Protein AF-A0A6I7NJA3-F1 (afdb_monomer_lite)

Sec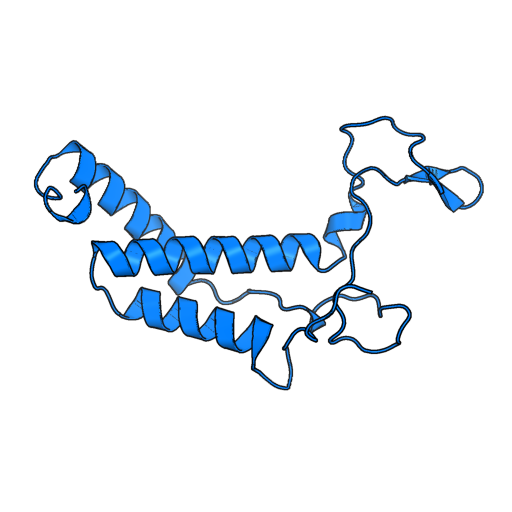ondary structure (DSSP, 8-state):
-GGGGTTSHHHHHHHHHHHHHHHHHHH------GGG-SSPPTTS-TTS-----TT-EE-TTS-EESTT-TT---GGGGGSHHHHHHHHHHHHHHHHHHHHHH--HHHHHHHHHHHHHHHT-TTTPPPS---

Sequence (131 aa):
MVKSNLDDPFYQQELNRLTEGADMLVARNDYQFVTDKTQLPPSGDNHDYMSIARYLWPDASGAYTINRGDGITNPEIYNYDRPRLADISSAIYTLSLAWYFSNNEEYARKASELIHGWFLDETTRMNPNMN

Radius of gyration: 18.86 Å; chains: 1; bounding box: 47×25×53 Å

Structure (mmCIF, N/CA/C/O backbone):
data_AF-A0A6I7NJA3-F1
#
_entry.id   AF-A0A6I7NJA3-F1
#
loop_
_atom_site.group_PDB
_atom_site.id
_atom_site.type_symbol
_atom_site.label_atom_id
_atom_site.label_alt_id
_atom_site.label_comp_id
_atom_site.label_asym_id
_atom_site.label_entity_id
_atom_site.label_seq_id
_atom_site.pdbx_PDB_ins_code
_atom_site.Cartn_x
_atom_site.Cartn_y
_atom_site.Cartn_z
_atom_site.occupancy
_atom_site.B_iso_or_equiv
_atom_site.auth_seq_id
_atom_site.auth_comp_id
_atom_site.auth_asym_id
_atom_site.auth_atom_id
_atom_site.pdbx_PDB_model_num
ATOM 1 N N . MET A 1 1 ? -5.392 -11.032 27.415 1.00 79.31 1 MET A N 1
ATOM 2 C CA . MET A 1 1 ? -5.064 -10.603 26.033 1.00 79.31 1 MET A CA 1
ATOM 3 C C . MET A 1 1 ? -5.135 -9.082 25.966 1.00 79.31 1 MET A C 1
ATOM 5 O O . MET A 1 1 ? -5.970 -8.527 26.668 1.00 79.31 1 MET A O 1
ATOM 9 N N . VAL A 1 2 ? -4.290 -8.420 25.163 1.00 90.56 2 VAL A N 1
ATOM 10 C CA . VAL A 1 2 ? -4.191 -6.939 25.104 1.00 90.56 2 VAL A CA 1
ATOM 11 C C . VAL A 1 2 ? -5.554 -6.275 24.856 1.00 90.56 2 VAL A C 1
ATOM 13 O O . VAL A 1 2 ? -5.944 -5.395 25.609 1.00 90.56 2 VAL A O 1
ATOM 16 N N . LYS A 1 3 ? -6.343 -6.780 23.894 1.00 90.25 3 LYS A N 1
ATOM 17 C CA . LYS A 1 3 ? -7.658 -6.212 23.526 1.00 90.25 3 LYS A CA 1
ATOM 18 C C . LYS A 1 3 ? -8.678 -6.183 24.675 1.00 90.25 3 LYS A C 1
ATOM 20 O O . LYS A 1 3 ? -9.567 -5.348 24.678 1.00 90.25 3 LYS A O 1
ATOM 25 N N . SER A 1 4 ? -8.558 -7.079 25.654 1.00 93.12 4 SER A N 1
ATOM 26 C CA . SER A 1 4 ? -9.469 -7.133 26.808 1.00 93.12 4 SER A CA 1
ATOM 27 C C . SER A 1 4 ? -9.064 -6.200 27.954 1.00 93.12 4 SER A C 1
ATOM 29 O O . SER A 1 4 ? -9.741 -6.200 28.972 1.00 93.12 4 SER A O 1
ATOM 31 N N . ASN A 1 5 ? -7.944 -5.479 27.833 1.00 93.56 5 ASN A N 1
ATOM 32 C CA . ASN A 1 5 ? -7.384 -4.633 28.893 1.00 93.56 5 ASN A CA 1
ATOM 33 C C . ASN A 1 5 ? -7.143 -3.197 28.404 1.00 93.56 5 ASN A C 1
ATOM 35 O O . ASN A 1 5 ? -6.218 -2.542 28.867 1.00 93.56 5 ASN A O 1
ATOM 39 N N . LEU A 1 6 ? -7.937 -2.708 27.447 1.00 92.62 6 LEU A N 1
ATOM 40 C CA . LEU A 1 6 ? -7.745 -1.366 26.881 1.00 92.62 6 LEU A CA 1
ATOM 41 C C . LEU A 1 6 ? -7.983 -0.234 27.896 1.00 92.62 6 LEU A C 1
ATOM 43 O O . LEU A 1 6 ? -7.503 0.868 27.670 1.00 92.62 6 LEU A O 1
ATOM 47 N N . ASP A 1 7 ? -8.631 -0.526 29.030 1.00 93.25 7 ASP A N 1
ATOM 48 C CA . ASP A 1 7 ? -8.807 0.415 30.145 1.00 93.25 7 ASP A CA 1
ATOM 49 C C . ASP A 1 7 ? -7.491 0.734 30.888 1.00 93.25 7 ASP A C 1
ATOM 51 O O . ASP A 1 7 ? -7.425 1.706 31.643 1.00 93.25 7 ASP A O 1
ATOM 55 N N . ASP A 1 8 ? -6.437 -0.074 30.707 1.00 96.75 8 ASP A N 1
ATOM 56 C CA . ASP A 1 8 ? -5.109 0.240 31.238 1.00 96.75 8 ASP A CA 1
ATOM 57 C C . ASP A 1 8 ? -4.560 1.504 30.542 1.00 96.75 8 ASP A C 1
ATOM 59 O O . ASP A 1 8 ? -4.506 1.541 29.306 1.00 96.75 8 ASP A O 1
ATOM 63 N N . PRO A 1 9 ? -4.095 2.524 31.291 1.00 96.75 9 PRO A N 1
ATOM 64 C CA . PRO A 1 9 ? -3.595 3.769 30.710 1.00 96.75 9 PRO A CA 1
ATOM 65 C C . PRO A 1 9 ? -2.498 3.583 29.656 1.00 96.75 9 PRO A C 1
ATOM 67 O O . PRO A 1 9 ? -2.438 4.353 28.696 1.00 96.75 9 PRO A O 1
ATOM 70 N N . PHE A 1 10 ? -1.644 2.566 29.807 1.00 96.50 10 PHE A N 1
ATOM 71 C CA . PHE A 1 10 ? -0.610 2.249 28.827 1.00 96.50 10 PHE A CA 1
ATOM 72 C C . PHE A 1 10 ? -1.227 1.784 27.503 1.00 96.50 10 PHE A C 1
ATOM 74 O O . PHE A 1 10 ? -0.886 2.307 26.443 1.00 96.50 10 PHE A O 1
ATOM 81 N N . TYR A 1 11 ? -2.172 0.840 27.545 1.00 96.12 11 TYR A N 1
ATOM 82 C CA . TYR A 1 11 ? -2.811 0.339 26.326 1.00 96.12 11 TYR A CA 1
ATOM 83 C C . TYR A 1 11 ? -3.725 1.379 25.679 1.00 96.12 11 TYR A C 1
ATOM 85 O O . TYR A 1 11 ? -3.777 1.440 24.452 1.00 96.12 11 TYR A O 1
ATOM 93 N N . GLN A 1 12 ? -4.377 2.239 26.464 1.00 95.94 12 GLN A N 1
ATOM 94 C CA . GLN A 1 12 ? -5.152 3.352 25.922 1.00 95.94 12 GLN A CA 1
ATOM 95 C C . GLN A 1 12 ? -4.259 4.355 25.178 1.00 95.94 12 GLN A C 1
ATOM 97 O O . GLN A 1 12 ? -4.629 4.834 24.106 1.00 95.94 12 GLN A O 1
ATOM 102 N N . GLN A 1 13 ? -3.070 4.656 25.710 1.00 97.12 13 GLN A N 1
ATOM 103 C CA . GLN A 1 13 ? -2.111 5.536 25.042 1.00 97.12 13 GLN A CA 1
ATOM 104 C C . GLN A 1 13 ? -1.638 4.952 23.704 1.00 97.12 13 GLN A C 1
ATOM 106 O O . GLN A 1 13 ? -1.596 5.668 22.702 1.00 97.12 13 GLN A O 1
ATOM 111 N N . GLU A 1 14 ? -1.299 3.664 23.670 1.00 97.56 14 GLU A N 1
ATOM 112 C CA . GLU A 1 14 ? -0.862 3.001 22.437 1.00 97.56 14 GLU A CA 1
ATOM 113 C C . GLU A 1 14 ? -2.004 2.837 21.426 1.00 97.56 14 GLU A C 1
ATOM 115 O O . GLU A 1 14 ? -1.781 2.989 20.225 1.00 97.56 14 GLU A O 1
ATOM 120 N N . LEU A 1 15 ? -3.239 2.611 21.889 1.00 97.31 15 LEU A N 1
ATOM 121 C CA . LEU A 1 15 ? -4.415 2.605 21.022 1.00 97.31 15 LEU A CA 1
ATOM 122 C C . LEU A 1 15 ? -4.620 3.969 20.359 1.00 97.31 15 LEU A C 1
ATOM 124 O O . LEU A 1 15 ? -4.816 4.014 19.150 1.00 97.31 15 LEU A O 1
ATOM 128 N N . ASN A 1 16 ? -4.505 5.064 21.116 1.00 97.88 16 ASN A N 1
ATOM 129 C CA . ASN A 1 16 ? -4.640 6.412 20.561 1.00 97.88 16 ASN A CA 1
ATOM 130 C C . ASN A 1 16 ? -3.583 6.682 19.475 1.00 97.88 16 ASN A C 1
ATOM 132 O O . ASN A 1 16 ? -3.915 7.185 18.405 1.00 97.88 16 ASN A O 1
ATOM 136 N N . ARG A 1 17 ? -2.322 6.282 19.703 1.00 98.31 17 ARG A N 1
ATOM 137 C CA . ARG A 1 17 ? -1.248 6.394 18.695 1.00 98.31 17 ARG A CA 1
ATOM 138 C C . ARG A 1 17 ? -1.549 5.585 17.436 1.00 98.31 17 ARG A C 1
ATOM 140 O O . ARG A 1 17 ? -1.320 6.057 16.324 1.00 98.31 17 ARG A O 1
ATOM 147 N N . LEU A 1 18 ? -2.054 4.363 17.608 1.00 98.62 18 LEU A N 1
ATOM 148 C CA . LEU A 1 18 ? -2.446 3.501 16.498 1.00 98.62 18 LEU A CA 1
ATOM 149 C C . LEU A 1 18 ? -3.588 4.125 15.684 1.00 98.62 18 LEU A C 1
ATOM 151 O O . LEU A 1 18 ? -3.514 4.128 14.456 1.00 98.62 18 LEU A O 1
ATOM 155 N N . THR A 1 19 ? -4.618 4.662 16.342 1.00 98.50 19 THR A N 1
ATOM 156 C CA . THR A 1 19 ? -5.761 5.285 15.660 1.00 98.50 19 THR A CA 1
ATOM 157 C C . THR A 1 19 ? -5.380 6.591 14.975 1.00 98.50 19 THR A C 1
ATOM 159 O O . THR A 1 19 ? -5.766 6.774 13.831 1.00 98.50 19 THR A O 1
ATOM 162 N N . GLU A 1 20 ? -4.530 7.433 15.574 1.00 98.62 20 GLU A N 1
ATOM 163 C CA . GLU A 1 20 ? -3.991 8.632 14.904 1.00 98.62 20 GLU A CA 1
ATOM 164 C C . GLU A 1 20 ? -3.230 8.263 13.617 1.00 98.62 20 GLU A C 1
ATOM 166 O O . GLU A 1 20 ? -3.413 8.883 12.567 1.00 98.62 20 GLU A O 1
ATOM 171 N N . GLY A 1 21 ? -2.406 7.210 13.676 1.00 98.69 21 GLY A N 1
ATOM 172 C CA . GLY A 1 21 ? -1.744 6.621 12.510 1.00 98.69 21 GLY A CA 1
ATOM 173 C C . GLY A 1 21 ? -2.730 6.156 11.438 1.00 98.69 21 GLY A C 1
ATOM 174 O O . GLY A 1 21 ? -2.557 6.442 10.253 1.00 98.69 21 GLY A O 1
ATOM 175 N N . ALA A 1 22 ? -3.777 5.447 11.853 1.00 98.81 22 ALA A N 1
ATOM 176 C CA . ALA A 1 22 ? -4.799 4.925 10.959 1.00 98.81 22 ALA A CA 1
ATOM 177 C C . ALA A 1 22 ? -5.650 6.036 10.322 1.00 98.81 22 ALA A C 1
ATOM 179 O O . ALA A 1 22 ? -5.931 5.959 9.129 1.00 98.81 22 ALA A O 1
ATOM 180 N N . ASP A 1 23 ? -5.986 7.093 11.061 1.00 98.88 23 ASP A N 1
ATOM 181 C CA . ASP A 1 23 ? -6.737 8.249 10.559 1.00 98.88 23 ASP A CA 1
ATOM 182 C C . ASP A 1 23 ? -5.975 8.953 9.428 1.00 98.88 23 ASP A C 1
ATOM 184 O O . ASP A 1 23 ? -6.547 9.274 8.382 1.00 98.88 23 ASP A O 1
ATOM 188 N N . MET A 1 24 ? -4.655 9.113 9.584 1.00 98.75 24 MET A N 1
ATOM 189 C CA . MET A 1 24 ? -3.790 9.645 8.525 1.00 98.75 24 MET A CA 1
ATOM 190 C C . MET A 1 24 ? -3.804 8.761 7.268 1.00 98.75 24 MET A C 1
ATOM 192 O O . MET A 1 24 ? -3.840 9.276 6.150 1.00 98.75 24 MET A O 1
ATOM 196 N N . LEU A 1 25 ? -3.818 7.435 7.429 1.00 98.81 25 LEU A N 1
ATOM 197 C CA . LEU A 1 25 ? -3.886 6.485 6.312 1.00 98.81 25 LEU A CA 1
ATOM 198 C C . LEU A 1 25 ? -5.269 6.464 5.638 1.00 98.81 25 LEU A C 1
ATOM 200 O O . LEU A 1 25 ? -5.351 6.323 4.419 1.00 98.81 25 LEU A O 1
ATOM 204 N N . VAL A 1 26 ? -6.357 6.644 6.393 1.00 98.81 26 VAL A N 1
ATOM 205 C CA . VAL A 1 26 ? -7.715 6.787 5.837 1.00 98.81 26 VAL A CA 1
ATOM 206 C C . VAL A 1 26 ? -7.811 8.027 4.953 1.00 98.81 26 VAL A C 1
ATOM 208 O O . VAL A 1 26 ? -8.325 7.936 3.835 1.00 98.81 26 VAL A O 1
ATOM 211 N N . ALA A 1 27 ? -7.277 9.159 5.418 1.00 98.50 27 ALA A N 1
ATOM 212 C CA . ALA A 1 27 ? -7.286 10.422 4.682 1.00 98.50 27 ALA A CA 1
ATOM 213 C C . ALA A 1 27 ? -6.388 10.413 3.428 1.00 98.50 27 ALA A C 1
ATOM 215 O O . ALA A 1 27 ? -6.576 11.229 2.524 1.00 98.50 27 ALA A O 1
ATOM 216 N N . ARG A 1 28 ? -5.420 9.495 3.356 1.00 98.38 28 ARG A N 1
ATOM 217 C CA . ARG A 1 28 ? -4.462 9.390 2.254 1.00 98.38 28 ARG A CA 1
ATOM 218 C C . ARG A 1 28 ? -5.110 8.865 0.965 1.00 98.38 28 ARG A C 1
ATOM 220 O O . ARG A 1 28 ? -5.825 7.859 0.970 1.00 98.38 28 ARG A O 1
ATOM 227 N N . ASN A 1 29 ? -4.820 9.511 -0.164 1.00 95.81 29 ASN A N 1
ATOM 228 C CA . ASN A 1 29 ? -5.406 9.206 -1.477 1.00 95.81 29 ASN A CA 1
ATOM 229 C C . ASN A 1 29 ? -4.380 9.036 -2.616 1.00 95.81 29 ASN A C 1
ATOM 231 O O . ASN A 1 29 ? -4.780 8.846 -3.759 1.00 95.81 29 ASN A O 1
ATOM 235 N N . ASP A 1 30 ? -3.085 9.061 -2.314 1.00 97.00 30 ASP A N 1
ATOM 236 C CA . ASP A 1 30 ? -1.967 8.969 -3.263 1.00 97.00 30 ASP A CA 1
ATOM 237 C C . ASP A 1 30 ? -1.236 7.611 -3.185 1.00 97.00 30 ASP A C 1
ATOM 239 O O . ASP A 1 30 ? -0.020 7.521 -3.366 1.00 97.00 30 ASP A O 1
ATOM 243 N N . TYR A 1 31 ? -1.967 6.537 -2.874 1.00 97.88 31 TYR A N 1
ATOM 244 C CA . TYR A 1 31 ? -1.414 5.183 -2.923 1.00 97.88 31 TYR A CA 1
ATOM 245 C C . TYR A 1 31 ? -1.072 4.795 -4.360 1.00 97.88 31 TYR A C 1
ATOM 247 O O . TYR A 1 31 ? -1.851 5.054 -5.274 1.00 97.88 31 TYR A O 1
ATOM 255 N N . GLN A 1 32 ? 0.080 4.149 -4.531 1.00 97.50 32 GLN A N 1
ATOM 256 C CA . GLN A 1 32 ? 0.537 3.648 -5.822 1.00 97.50 32 GLN A CA 1
ATOM 257 C C . GLN A 1 32 ? 0.447 2.125 -5.880 1.00 97.50 32 GLN A C 1
ATOM 259 O O . GLN A 1 32 ? 0.853 1.440 -4.940 1.00 97.50 32 GLN A O 1
ATOM 264 N N . PHE A 1 33 ? -0.014 1.601 -7.007 1.00 97.94 33 PHE A N 1
ATOM 265 C CA . PHE A 1 33 ? -0.154 0.179 -7.294 1.00 97.94 33 PHE A CA 1
ATOM 266 C C . PHE A 1 33 ? 0.951 -0.317 -8.233 1.00 97.94 33 PHE A C 1
ATOM 268 O O . PHE A 1 33 ? 1.819 0.441 -8.672 1.00 97.94 33 PHE A O 1
ATOM 275 N N . VAL A 1 34 ? 0.940 -1.618 -8.533 1.00 97.56 34 VAL A N 1
ATOM 276 C CA . VAL A 1 34 ? 1.957 -2.261 -9.382 1.00 97.56 34 VAL A CA 1
ATOM 277 C C . VAL A 1 34 ? 2.048 -1.602 -10.764 1.00 97.56 34 VAL A C 1
ATOM 279 O O . VAL A 1 34 ? 3.119 -1.548 -11.353 1.00 97.56 34 VAL A O 1
ATOM 282 N N . THR A 1 35 ? 0.947 -1.059 -11.280 1.00 97.38 35 THR A N 1
ATOM 283 C CA . THR A 1 35 ? 0.869 -0.450 -12.611 1.00 97.38 35 THR A CA 1
ATOM 284 C C . THR A 1 35 ? 1.410 0.983 -12.665 1.00 97.38 35 THR A C 1
ATOM 286 O O . THR A 1 35 ? 1.561 1.527 -13.756 1.00 97.38 35 THR A O 1
ATOM 289 N N . ASP A 1 36 ? 1.744 1.599 -11.527 1.00 96.06 36 ASP A N 1
ATOM 290 C CA . ASP A 1 36 ? 2.222 2.992 -11.467 1.00 96.06 36 ASP A CA 1
ATOM 291 C C . ASP A 1 36 ? 3.739 3.131 -11.670 1.00 96.06 36 ASP A C 1
ATOM 293 O O . ASP A 1 36 ? 4.296 4.234 -11.630 1.00 96.06 36 ASP A O 1
ATOM 297 N N . LYS A 1 37 ? 4.447 2.017 -11.881 1.00 93.94 37 LYS A N 1
ATOM 298 C CA . LYS A 1 37 ? 5.848 2.053 -12.303 1.00 93.94 37 LYS A CA 1
ATOM 299 C C . LYS A 1 37 ? 5.982 2.637 -13.708 1.00 93.94 37 LYS A C 1
ATOM 301 O O . LYS A 1 37 ? 5.152 2.432 -14.585 1.00 93.94 37 LYS A O 1
ATOM 306 N N . THR A 1 38 ? 7.085 3.343 -13.937 1.00 90.56 38 THR A N 1
ATOM 307 C CA . THR A 1 38 ? 7.387 3.950 -15.243 1.00 90.56 38 THR A CA 1
ATOM 308 C C . THR A 1 38 ? 8.113 3.001 -16.193 1.00 90.56 38 THR A C 1
ATOM 310 O O . THR A 1 38 ? 8.142 3.244 -17.397 1.00 90.56 38 THR A O 1
ATOM 313 N N . GLN A 1 39 ? 8.717 1.935 -15.666 1.00 90.50 39 GLN A N 1
ATOM 314 C CA . GLN A 1 39 ? 9.441 0.940 -16.448 1.00 90.50 39 GLN A CA 1
ATOM 315 C C . GLN A 1 39 ? 8.598 -0.321 -16.609 1.00 90.50 39 GLN A C 1
ATOM 317 O O . GLN A 1 39 ? 8.065 -0.834 -15.628 1.00 90.50 39 GLN A O 1
ATOM 322 N N . LEU A 1 40 ? 8.527 -0.845 -17.832 1.00 92.81 40 LEU A N 1
ATOM 323 C CA . LEU A 1 40 ? 7.863 -2.118 -18.089 1.00 92.81 40 LEU A CA 1
ATOM 324 C C . LEU A 1 40 ? 8.758 -3.296 -17.674 1.00 92.81 40 LEU A C 1
ATOM 326 O O . LEU A 1 40 ? 9.964 -3.260 -17.942 1.00 92.81 40 LEU A O 1
ATOM 330 N N . PRO A 1 41 ? 8.186 -4.349 -17.065 1.00 94.12 41 PRO A N 1
ATOM 331 C CA . PRO A 1 41 ? 8.886 -5.609 -16.847 1.00 94.12 41 PRO A CA 1
ATOM 332 C C . PRO A 1 41 ? 9.343 -6.253 -18.164 1.00 94.12 41 PRO A C 1
ATOM 334 O O . PRO A 1 41 ? 8.768 -5.969 -19.218 1.00 94.12 41 PRO A O 1
ATOM 337 N N . PRO A 1 42 ? 10.314 -7.187 -18.128 1.00 93.44 42 PRO A N 1
ATOM 338 C CA . PRO A 1 42 ? 10.755 -7.923 -19.317 1.00 93.44 42 PRO A CA 1
ATOM 339 C C . PRO A 1 42 ? 9.639 -8.676 -20.059 1.00 93.44 42 PRO A C 1
ATOM 341 O O . PRO A 1 42 ? 9.769 -8.920 -21.256 1.00 93.44 42 PRO A O 1
ATOM 344 N N . SER A 1 43 ? 8.548 -9.034 -19.374 1.00 95.62 43 SER A N 1
ATOM 345 C CA . SER A 1 43 ? 7.361 -9.649 -19.982 1.00 95.62 43 SER A CA 1
ATOM 346 C C . SER A 1 43 ? 6.565 -8.692 -20.876 1.00 95.62 43 SER A C 1
ATOM 348 O O . SER A 1 43 ? 5.787 -9.144 -21.713 1.00 95.62 43 SER A O 1
ATOM 350 N N . GLY A 1 44 ? 6.746 -7.378 -20.708 1.00 95.81 44 GLY A N 1
ATOM 351 C CA . GLY A 1 44 ? 5.934 -6.339 -21.338 1.00 95.81 44 GLY A CA 1
ATOM 352 C C . GLY A 1 44 ? 4.575 -6.101 -20.667 1.00 95.81 44 GLY A C 1
ATOM 353 O O . GLY A 1 44 ? 3.869 -5.185 -21.083 1.00 95.81 44 GLY A O 1
ATOM 354 N N . ASP A 1 45 ? 4.211 -6.873 -19.637 1.00 96.75 45 ASP A N 1
ATOM 355 C CA . ASP A 1 45 ? 2.968 -6.703 -18.876 1.00 96.75 45 ASP A CA 1
ATOM 356 C C . ASP A 1 45 ? 3.209 -5.821 -17.643 1.00 96.75 45 ASP A C 1
ATOM 358 O O . ASP A 1 45 ? 4.005 -6.149 -16.766 1.00 96.75 45 ASP A O 1
ATOM 362 N N . ASN A 1 46 ? 2.505 -4.693 -17.547 1.00 96.25 46 ASN A N 1
ATOM 363 C CA . ASN A 1 46 ? 2.649 -3.768 -16.424 1.00 96.25 46 ASN A CA 1
ATOM 364 C C . ASN A 1 46 ? 2.031 -4.299 -15.111 1.00 96.25 46 ASN A C 1
ATOM 366 O O . ASN A 1 46 ? 2.333 -3.779 -14.036 1.00 96.25 46 ASN A O 1
ATOM 370 N N . HIS A 1 47 ? 1.199 -5.342 -15.175 1.00 98.06 47 HIS A N 1
ATOM 371 C CA . HIS A 1 47 ? 0.661 -6.031 -13.999 1.00 98.06 47 HIS A CA 1
ATOM 372 C C . HIS A 1 47 ? 1.678 -6.976 -13.342 1.00 98.06 47 HIS A C 1
ATOM 374 O O . HIS A 1 47 ? 1.487 -7.380 -12.191 1.00 98.06 47 HIS A O 1
ATOM 380 N N . ASP A 1 48 ? 2.766 -7.326 -14.034 1.00 98.06 48 ASP A N 1
ATOM 381 C CA . ASP A 1 48 ? 3.840 -8.111 -13.435 1.00 98.06 48 ASP A CA 1
ATOM 382 C C . ASP A 1 48 ? 4.660 -7.242 -12.476 1.00 98.06 48 ASP A C 1
ATOM 384 O O . ASP A 1 48 ? 5.038 -6.104 -12.777 1.00 98.06 48 ASP A O 1
ATOM 388 N N . TYR A 1 49 ? 4.933 -7.786 -11.292 1.00 97.75 49 TYR A N 1
ATOM 389 C CA . TYR A 1 49 ? 5.769 -7.128 -10.299 1.00 97.75 49 TYR A CA 1
ATOM 390 C C . TYR A 1 49 ? 7.215 -7.067 -10.783 1.00 97.75 49 TYR A C 1
ATOM 392 O O . TYR A 1 49 ? 7.787 -8.078 -11.187 1.00 97.75 49 TYR A O 1
ATOM 400 N N . MET A 1 50 ? 7.836 -5.896 -10.670 1.00 96.00 50 MET A N 1
ATOM 401 C CA . MET A 1 50 ? 9.256 -5.725 -10.957 1.00 96.00 50 MET A CA 1
ATOM 402 C C . MET A 1 50 ? 9.964 -5.056 -9.787 1.00 96.00 50 MET A C 1
ATOM 404 O O . MET A 1 50 ? 9.463 -4.117 -9.171 1.00 96.00 50 MET A O 1
ATOM 408 N N . SER A 1 51 ? 11.174 -5.526 -9.488 1.00 94.38 51 SER A N 1
ATOM 409 C CA . SER A 1 51 ? 12.090 -4.869 -8.561 1.00 94.38 51 SER A CA 1
ATOM 410 C C . SER A 1 51 ? 13.535 -5.182 -8.920 1.00 94.38 51 SER A C 1
ATOM 412 O O . SER A 1 51 ? 13.804 -6.128 -9.655 1.00 94.38 51 SER A O 1
ATOM 414 N N . ILE A 1 52 ? 14.466 -4.412 -8.362 1.00 92.19 52 ILE A N 1
ATOM 415 C CA . ILE A 1 52 ? 15.891 -4.736 -8.411 1.00 92.19 52 ILE A CA 1
ATOM 416 C C . ILE A 1 52 ? 16.364 -5.243 -7.052 1.00 92.19 52 ILE A C 1
ATOM 418 O O . ILE A 1 52 ? 15.849 -4.848 -5.998 1.00 92.19 52 ILE A O 1
ATOM 422 N N . ALA A 1 53 ? 17.385 -6.095 -7.064 1.00 91.56 53 ALA A N 1
ATOM 423 C CA . ALA A 1 53 ? 18.052 -6.498 -5.839 1.00 91.56 53 ALA A CA 1
ATOM 424 C C . ALA A 1 53 ? 18.704 -5.279 -5.166 1.00 91.56 53 ALA A C 1
ATOM 426 O O . ALA A 1 53 ? 19.451 -4.523 -5.784 1.00 91.56 53 ALA A O 1
ATOM 427 N N . ARG A 1 54 ? 18.435 -5.121 -3.865 1.00 92.75 54 ARG A N 1
ATOM 428 C CA . ARG A 1 54 ? 18.775 -3.932 -3.063 1.00 92.75 54 ARG A CA 1
ATOM 429 C C . ARG A 1 54 ? 20.238 -3.492 -3.159 1.00 92.75 54 ARG A C 1
ATOM 431 O O . ARG A 1 54 ? 20.498 -2.295 -3.089 1.00 92.75 54 ARG A O 1
ATOM 438 N N . TYR A 1 55 ? 21.164 -4.439 -3.281 1.00 93.69 55 TYR A N 1
ATOM 439 C CA . TYR A 1 55 ? 22.610 -4.185 -3.257 1.00 93.69 55 TYR A CA 1
ATOM 440 C C . TYR A 1 55 ? 23.284 -4.357 -4.619 1.00 93.69 55 TYR A C 1
ATOM 442 O O . TYR A 1 55 ? 24.511 -4.359 -4.689 1.00 93.69 55 TYR A O 1
ATOM 450 N N . LEU A 1 56 ? 22.512 -4.522 -5.697 1.00 92.38 56 LEU A N 1
ATOM 451 C CA . LEU A 1 56 ? 23.073 -4.509 -7.041 1.00 92.38 56 LEU A CA 1
ATOM 452 C C . LEU A 1 56 ? 23.198 -3.075 -7.544 1.00 92.38 56 LEU A C 1
ATOM 454 O O . LEU A 1 56 ? 22.234 -2.313 -7.517 1.00 92.38 56 LEU A O 1
ATOM 458 N N . TRP A 1 57 ? 24.383 -2.743 -8.038 1.00 93.50 57 TRP A N 1
ATOM 459 C CA . TRP A 1 57 ? 24.746 -1.440 -8.577 1.00 93.50 57 TRP A CA 1
ATOM 460 C C . TRP A 1 57 ? 25.401 -1.601 -9.948 1.00 93.50 57 TRP A C 1
ATOM 462 O O . TRP A 1 57 ? 26.148 -2.564 -10.148 1.00 93.50 57 TRP A O 1
ATOM 472 N N . PRO A 1 58 ? 25.180 -0.667 -10.885 1.00 92.06 58 PRO A N 1
ATOM 473 C CA . PRO A 1 58 ? 25.874 -0.696 -12.162 1.00 92.06 58 PRO A CA 1
ATOM 474 C C . PRO A 1 58 ? 27.386 -0.514 -11.956 1.00 92.06 58 PRO A C 1
ATOM 476 O O . PRO A 1 58 ? 27.842 0.336 -11.184 1.00 92.06 58 PRO A O 1
ATOM 479 N N . ASP A 1 59 ? 28.179 -1.334 -12.635 1.00 90.94 59 ASP A N 1
ATOM 480 C CA . ASP A 1 59 ? 29.617 -1.142 -12.785 1.00 90.94 59 ASP A CA 1
ATOM 481 C C . ASP A 1 59 ? 29.946 -0.228 -13.980 1.00 90.94 59 ASP A C 1
ATOM 483 O O . ASP A 1 59 ? 29.060 0.317 -14.638 1.00 90.94 59 ASP A O 1
ATOM 487 N N . ALA A 1 60 ? 31.238 -0.036 -14.268 1.00 91.44 60 ALA A N 1
ATOM 488 C CA . ALA A 1 60 ? 31.685 0.828 -15.364 1.00 91.44 60 ALA A CA 1
ATOM 489 C C . ALA A 1 60 ? 31.255 0.340 -16.764 1.00 91.44 60 ALA A C 1
ATOM 491 O O . ALA A 1 60 ? 31.271 1.130 -17.706 1.00 91.44 60 ALA A O 1
ATOM 492 N N . SER A 1 61 ? 30.882 -0.936 -16.909 1.00 93.44 61 SER A N 1
ATOM 493 C CA . SER A 1 61 ? 30.331 -1.501 -18.146 1.00 93.44 61 SER A CA 1
ATOM 494 C C . SER A 1 61 ? 28.806 -1.374 -18.236 1.00 93.44 61 SER A C 1
ATOM 496 O O . SER A 1 61 ? 28.233 -1.637 -19.291 1.00 93.44 61 SER A O 1
ATOM 498 N N . GLY A 1 62 ? 28.149 -0.960 -17.147 1.00 88.12 62 GLY A N 1
ATOM 499 C CA . GLY A 1 62 ? 26.693 -0.906 -17.016 1.00 88.12 62 GLY A CA 1
ATOM 500 C C . GLY A 1 62 ? 26.064 -2.208 -16.509 1.00 88.12 62 GLY A C 1
ATOM 501 O O . GLY A 1 62 ? 24.846 -2.267 -16.347 1.00 88.12 62 GLY A O 1
ATOM 502 N N . ALA A 1 63 ? 26.859 -3.245 -16.228 1.00 90.38 63 ALA A N 1
ATOM 503 C CA . ALA A 1 63 ? 26.363 -4.486 -15.646 1.00 90.38 63 ALA A CA 1
ATOM 504 C C . ALA A 1 63 ? 26.093 -4.312 -14.144 1.00 90.38 63 ALA A C 1
ATOM 506 O O . ALA A 1 63 ? 26.875 -3.694 -13.422 1.00 90.38 63 ALA A O 1
ATOM 507 N N . TYR A 1 64 ? 24.992 -4.880 -13.651 1.00 91.31 64 TYR A N 1
ATOM 508 C CA . TYR A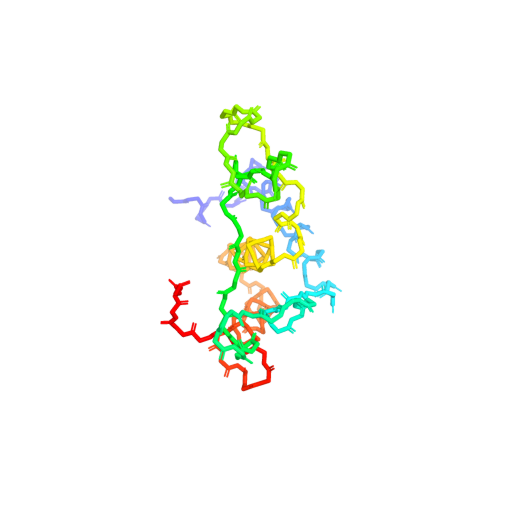 1 64 ? 24.636 -4.811 -12.235 1.00 91.31 64 TYR A CA 1
ATOM 509 C C . TYR A 1 64 ? 25.421 -5.846 -11.420 1.00 91.31 64 TYR A C 1
ATOM 511 O O . TYR A 1 64 ? 25.340 -7.047 -11.671 1.00 91.31 64 TYR A O 1
ATOM 519 N N . THR A 1 65 ? 26.170 -5.381 -10.420 1.00 89.31 65 THR A N 1
ATOM 520 C CA . THR A 1 65 ? 27.065 -6.190 -9.574 1.00 89.31 65 THR A CA 1
ATOM 521 C C . THR A 1 65 ? 26.994 -5.746 -8.104 1.00 89.31 65 THR A C 1
ATOM 523 O O . THR A 1 65 ? 26.425 -4.705 -7.793 1.00 89.31 65 THR A O 1
ATOM 526 N N . ILE A 1 66 ? 27.589 -6.501 -7.172 1.00 84.31 66 ILE A N 1
ATOM 527 C CA . ILE A 1 66 ? 27.633 -6.165 -5.724 1.00 84.31 66 ILE A CA 1
ATOM 528 C C . ILE A 1 66 ? 28.826 -5.222 -5.399 1.00 84.31 66 ILE A C 1
ATOM 530 O O . ILE A 1 66 ? 29.332 -5.151 -4.283 1.00 84.31 66 ILE A O 1
ATOM 534 N N . ASN A 1 67 ? 29.334 -4.480 -6.385 1.00 81.81 67 ASN A N 1
ATOM 535 C CA . ASN A 1 67 ? 30.603 -3.740 -6.304 1.00 81.81 67 ASN A CA 1
ATOM 536 C C . ASN A 1 67 ? 30.658 -2.607 -5.254 1.00 81.81 67 ASN A C 1
ATOM 538 O O . ASN A 1 67 ? 31.749 -2.177 -4.884 1.00 81.81 67 ASN A O 1
ATOM 542 N N . ARG A 1 68 ? 29.513 -2.116 -4.767 1.00 81.25 68 ARG A N 1
ATOM 543 C CA . ARG A 1 68 ? 29.425 -1.055 -3.746 1.00 81.25 68 ARG A CA 1
ATOM 544 C C . ARG A 1 68 ? 29.430 -1.590 -2.308 1.00 81.25 68 ARG A C 1
ATOM 546 O O . ARG A 1 68 ? 29.497 -0.784 -1.388 1.00 81.25 68 ARG A O 1
ATOM 553 N N . GLY A 1 69 ? 29.436 -2.913 -2.121 1.00 74.44 69 GLY A N 1
ATOM 554 C CA . GLY A 1 69 ? 29.444 -3.569 -0.811 1.00 74.44 69 GLY A CA 1
ATOM 555 C C . GLY A 1 69 ? 28.045 -3.840 -0.248 1.00 74.44 69 GLY A C 1
ATOM 556 O O . GLY A 1 69 ? 27.070 -3.170 -0.588 1.00 74.44 69 GLY A O 1
ATOM 557 N N . ASP A 1 70 ? 27.959 -4.853 0.615 1.00 84.06 70 ASP A N 1
ATOM 558 C CA . ASP A 1 70 ? 26.729 -5.231 1.320 1.00 84.06 70 ASP A CA 1
ATOM 559 C C . ASP A 1 70 ? 26.234 -4.091 2.234 1.00 84.06 70 ASP A C 1
ATOM 561 O O . ASP A 1 70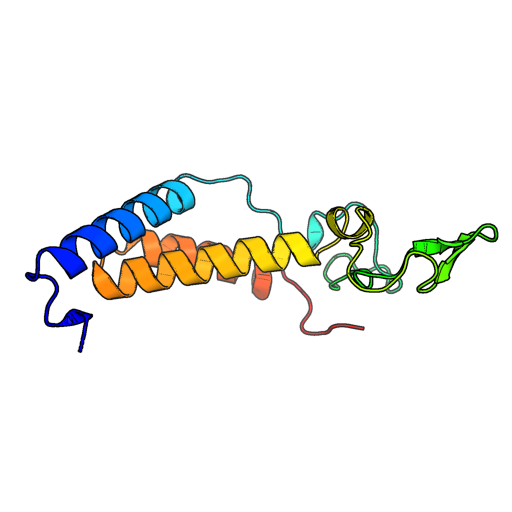 ? 27.022 -3.321 2.786 1.00 84.06 70 ASP A O 1
ATOM 565 N N . GLY A 1 71 ? 24.916 -3.958 2.376 1.00 87.94 71 GLY A N 1
ATOM 566 C CA . GLY A 1 71 ? 24.269 -2.938 3.205 1.00 87.94 71 GLY A CA 1
ATOM 567 C C . GLY A 1 71 ? 24.022 -1.583 2.529 1.00 87.94 71 GLY A C 1
ATOM 568 O O . GLY A 1 71 ? 23.203 -0.807 3.028 1.00 87.94 71 GLY A O 1
ATOM 569 N N . ILE A 1 72 ? 24.635 -1.288 1.374 1.00 91.81 72 ILE A N 1
ATOM 570 C CA . ILE A 1 72 ? 24.416 -0.016 0.663 1.00 91.81 72 ILE A CA 1
ATOM 571 C C . ILE A 1 72 ? 23.292 -0.163 -0.370 1.00 91.81 72 ILE A C 1
ATOM 573 O O . ILE A 1 72 ? 23.460 -0.779 -1.423 1.00 91.81 72 ILE A O 1
ATOM 577 N N . THR A 1 73 ? 22.128 0.423 -0.073 1.00 92.88 73 THR A N 1
ATOM 578 C CA . THR A 1 73 ? 20.935 0.346 -0.939 1.00 92.88 73 THR A CA 1
ATOM 579 C C . THR A 1 73 ? 21.108 1.170 -2.217 1.00 92.88 73 THR A C 1
ATOM 581 O O . THR A 1 73 ? 21.324 2.378 -2.131 1.00 92.88 73 THR A O 1
ATOM 584 N N . ASN A 1 74 ? 20.938 0.539 -3.383 1.00 93.69 74 ASN A N 1
ATOM 585 C CA . ASN A 1 74 ? 20.820 1.233 -4.665 1.00 93.69 74 ASN A CA 1
ATOM 586 C C . ASN A 1 74 ? 19.504 2.040 -4.704 1.00 93.69 74 ASN A C 1
ATOM 588 O O . ASN A 1 74 ? 18.430 1.438 -4.594 1.00 93.69 74 ASN A O 1
ATOM 592 N N . PRO A 1 75 ? 19.547 3.381 -4.859 1.00 93.62 75 PRO A N 1
ATOM 593 C CA . PRO A 1 75 ? 18.350 4.219 -4.888 1.00 93.62 75 PRO A CA 1
ATOM 594 C C . PRO A 1 75 ? 17.426 3.931 -6.077 1.00 93.62 75 PRO A C 1
ATOM 596 O O . PRO A 1 75 ? 16.245 4.258 -6.010 1.00 93.62 75 PRO A O 1
ATOM 599 N N . GLU A 1 76 ? 17.895 3.272 -7.137 1.00 92.56 76 GLU A N 1
ATOM 600 C CA . GLU A 1 76 ? 17.033 2.866 -8.253 1.00 92.56 76 GLU A CA 1
ATOM 601 C C . GLU A 1 76 ? 15.891 1.949 -7.809 1.00 92.56 76 GLU A C 1
ATOM 603 O O . GLU A 1 76 ? 14.853 1.926 -8.463 1.00 92.56 76 GLU A O 1
ATOM 608 N N . ILE A 1 77 ? 16.021 1.260 -6.666 1.00 92.69 77 ILE A N 1
ATOM 609 C CA . ILE A 1 77 ? 14.954 0.432 -6.090 1.00 92.69 77 ILE A CA 1
ATOM 610 C C . ILE A 1 77 ? 13.647 1.210 -5.887 1.00 92.69 77 ILE A C 1
ATOM 612 O O . ILE A 1 77 ? 12.576 0.606 -5.895 1.00 92.69 77 ILE A O 1
ATOM 616 N N . TYR A 1 78 ? 13.730 2.537 -5.729 1.00 92.25 78 TYR A N 1
ATOM 617 C CA . TYR A 1 78 ? 12.577 3.410 -5.530 1.00 92.25 78 TYR A CA 1
ATOM 618 C C . TYR A 1 78 ? 11.757 3.661 -6.802 1.00 92.25 78 TYR A C 1
ATOM 620 O O . TYR A 1 78 ? 10.625 4.126 -6.710 1.00 92.25 78 TYR A O 1
ATOM 628 N N . ASN A 1 79 ? 12.283 3.305 -7.976 1.00 92.44 79 ASN A N 1
ATOM 629 C CA . ASN A 1 79 ? 11.564 3.427 -9.246 1.00 92.44 79 ASN A CA 1
ATOM 630 C C . ASN A 1 79 ? 10.604 2.245 -9.497 1.00 92.44 79 ASN A C 1
ATOM 632 O O . ASN A 1 79 ? 9.703 2.337 -10.335 1.00 92.44 79 ASN A O 1
ATOM 636 N N . TYR A 1 80 ? 10.773 1.149 -8.755 1.00 94.81 80 TYR A N 1
ATOM 637 C CA . TYR A 1 80 ? 10.094 -0.130 -8.968 1.00 94.81 80 TYR A CA 1
ATOM 638 C C . TYR A 1 80 ? 9.053 -0.439 -7.879 1.00 94.81 80 TYR A C 1
ATOM 640 O O . TYR A 1 80 ? 8.773 0.388 -7.014 1.00 94.81 80 TYR A O 1
ATOM 648 N N . ASP A 1 81 ? 8.467 -1.636 -7.901 1.00 97.12 81 ASP A N 1
ATOM 649 C CA . ASP A 1 81 ? 7.257 -1.947 -7.128 1.00 97.12 81 ASP A CA 1
ATOM 650 C C . ASP A 1 81 ? 7.520 -2.295 -5.665 1.00 97.12 81 ASP A C 1
ATOM 652 O O . ASP A 1 81 ? 6.617 -2.222 -4.835 1.00 97.12 81 ASP A O 1
ATOM 656 N N . ARG A 1 82 ? 8.764 -2.626 -5.306 1.00 95.75 82 ARG A N 1
ATOM 657 C CA . ARG A 1 82 ? 9.134 -2.982 -3.929 1.00 95.75 82 ARG A CA 1
ATOM 658 C C . ARG A 1 82 ? 8.703 -1.939 -2.878 1.00 95.75 82 ARG A C 1
ATOM 660 O O . ARG A 1 82 ? 8.087 -2.342 -1.890 1.00 95.75 82 ARG A O 1
ATOM 667 N N . PRO A 1 83 ? 9.050 -0.640 -2.991 1.00 95.94 83 PRO A N 1
ATOM 668 C CA . PRO A 1 83 ? 8.574 0.375 -2.047 1.00 95.94 83 PRO A CA 1
ATOM 669 C C . PRO A 1 83 ? 7.046 0.504 -2.026 1.00 95.94 83 PRO A C 1
ATOM 671 O O . PRO A 1 83 ? 6.491 0.659 -0.944 1.00 95.94 83 PRO A O 1
ATOM 674 N N . ARG A 1 84 ? 6.372 0.385 -3.178 1.00 96.94 84 ARG A N 1
ATOM 675 C CA . ARG A 1 84 ? 4.906 0.489 -3.292 1.00 96.94 84 ARG A CA 1
ATOM 676 C C . ARG A 1 84 ? 4.209 -0.651 -2.555 1.00 96.94 84 ARG A C 1
ATOM 678 O O . ARG A 1 84 ? 3.346 -0.415 -1.715 1.00 96.94 84 ARG A O 1
ATOM 685 N N . LEU A 1 85 ? 4.672 -1.882 -2.781 1.00 97.62 85 LEU A N 1
ATOM 686 C CA . LEU A 1 85 ? 4.189 -3.068 -2.078 1.00 97.62 85 LEU A CA 1
ATOM 687 C C . LEU A 1 85 ? 4.408 -2.943 -0.568 1.00 97.62 85 LEU A C 1
ATOM 689 O O . LEU A 1 85 ? 3.520 -3.283 0.213 1.00 97.62 85 LEU A O 1
ATOM 693 N N . ALA A 1 86 ? 5.580 -2.457 -0.148 1.00 97.88 86 ALA A N 1
ATOM 694 C CA . ALA A 1 86 ? 5.885 -2.258 1.266 1.00 97.88 86 ALA A CA 1
ATOM 695 C C . ALA A 1 86 ? 4.961 -1.213 1.914 1.00 97.88 86 ALA A C 1
ATOM 697 O O . ALA A 1 86 ? 4.474 -1.440 3.020 1.00 97.88 86 ALA A O 1
ATOM 698 N N . ASP A 1 87 ? 4.696 -0.107 1.222 1.00 98.44 87 ASP A N 1
ATOM 699 C CA . ASP A 1 87 ? 3.806 0.963 1.674 1.00 98.44 87 ASP A CA 1
ATOM 700 C C . ASP A 1 87 ? 2.354 0.479 1.820 1.00 98.44 87 ASP A C 1
ATOM 702 O O . ASP A 1 87 ? 1.773 0.580 2.902 1.00 98.44 87 ASP A O 1
ATOM 706 N N . ILE A 1 88 ? 1.801 -0.164 0.786 1.00 98.31 88 ILE A N 1
ATOM 707 C CA . ILE A 1 88 ? 0.447 -0.735 0.831 1.00 98.31 88 ILE A CA 1
ATOM 708 C C . ILE A 1 88 ? 0.328 -1.812 1.910 1.00 98.31 88 ILE A C 1
ATOM 710 O O . ILE A 1 88 ? -0.628 -1.798 2.686 1.00 98.31 88 ILE A O 1
ATOM 714 N N . SER A 1 89 ? 1.315 -2.704 2.026 1.00 98.50 89 SER A N 1
ATOM 715 C CA . SER A 1 89 ? 1.309 -3.752 3.055 1.00 98.50 89 SER A CA 1
ATOM 716 C C . SER A 1 89 ? 1.335 -3.163 4.468 1.00 98.50 89 SER A C 1
ATOM 718 O O . SER A 1 89 ? 0.595 -3.617 5.341 1.00 98.50 89 SER A O 1
ATOM 720 N N . SER A 1 90 ? 2.152 -2.130 4.695 1.00 98.69 90 SER A N 1
ATOM 721 C CA . SER A 1 90 ? 2.236 -1.426 5.981 1.00 98.69 90 SER A CA 1
ATOM 722 C C . SER A 1 90 ? 0.927 -0.710 6.325 1.00 98.69 90 SER A C 1
ATOM 724 O O . SER A 1 90 ? 0.449 -0.786 7.463 1.00 98.69 90 SER A O 1
ATOM 726 N N . ALA A 1 91 ? 0.304 -0.064 5.336 1.00 98.81 91 ALA A N 1
ATOM 727 C CA . ALA A 1 91 ? -0.978 0.606 5.505 1.00 98.81 91 ALA A CA 1
ATOM 728 C C . ALA A 1 91 ? -2.095 -0.390 5.846 1.00 98.81 91 ALA A C 1
ATOM 730 O O . ALA A 1 91 ? -2.788 -0.201 6.845 1.00 98.81 91 ALA A O 1
ATOM 731 N N . ILE A 1 92 ? -2.224 -1.482 5.082 1.00 98.81 92 ILE A N 1
ATOM 732 C CA . ILE A 1 92 ? -3.202 -2.551 5.340 1.00 98.81 92 ILE A CA 1
ATOM 733 C C . ILE A 1 92 ? -3.009 -3.125 6.743 1.00 98.81 92 ILE A C 1
ATOM 735 O O . ILE A 1 92 ? -3.989 -3.279 7.472 1.00 98.81 92 ILE A O 1
ATOM 739 N N . TYR A 1 93 ? -1.767 -3.415 7.143 1.00 98.75 93 TYR A N 1
ATOM 740 C CA . TYR A 1 93 ? -1.465 -3.937 8.475 1.00 98.75 93 TYR A CA 1
ATOM 741 C C . TYR A 1 93 ? -1.923 -2.976 9.579 1.00 98.75 93 TYR A C 1
ATOM 743 O O . TYR A 1 93 ? -2.645 -3.381 10.491 1.00 98.75 93 TYR A O 1
ATOM 751 N N . THR A 1 94 ? -1.557 -1.697 9.468 1.00 98.88 94 THR A N 1
ATOM 752 C CA . THR A 1 94 ? -1.895 -0.665 10.461 1.00 98.88 94 THR A CA 1
ATOM 753 C C . THR A 1 94 ? -3.405 -0.463 10.566 1.00 98.88 94 THR A C 1
ATOM 755 O O . THR A 1 94 ? -3.954 -0.497 11.666 1.00 98.88 94 THR A O 1
ATOM 758 N N . LEU A 1 95 ? -4.094 -0.330 9.429 1.00 98.94 95 LEU A N 1
ATOM 759 C CA . LEU A 1 95 ? -5.549 -0.174 9.365 1.00 98.94 95 LEU A CA 1
ATOM 760 C C . LEU A 1 95 ? -6.275 -1.401 9.935 1.00 98.94 95 LEU A C 1
ATOM 762 O O . LEU A 1 95 ? -7.203 -1.262 10.728 1.00 98.94 95 LEU A O 1
ATOM 766 N N . SER A 1 96 ? -5.823 -2.609 9.594 1.00 98.81 96 SER A N 1
ATOM 767 C CA . SER A 1 96 ? -6.416 -3.853 10.104 1.00 98.81 96 SER A CA 1
ATOM 768 C C . SER A 1 96 ? -6.251 -3.980 11.618 1.00 98.81 96 SER A C 1
ATOM 770 O O . SER A 1 96 ? -7.177 -4.399 12.315 1.00 98.81 96 SER A O 1
ATOM 772 N N . LEU A 1 97 ? -5.087 -3.591 12.147 1.00 98.50 97 LEU A N 1
ATOM 773 C CA . LEU A 1 97 ? -4.827 -3.593 13.582 1.00 98.50 97 LEU A CA 1
ATOM 774 C C . LEU A 1 97 ? -5.686 -2.547 14.306 1.00 98.50 97 LEU A C 1
ATOM 776 O O . LEU A 1 97 ? -6.274 -2.849 15.345 1.00 98.50 97 LEU A O 1
ATOM 780 N N . ALA A 1 98 ? -5.800 -1.343 13.739 1.00 98.62 98 ALA A N 1
ATOM 781 C CA . ALA A 1 98 ? -6.635 -0.275 14.275 1.00 98.62 98 ALA A CA 1
ATOM 782 C C . ALA A 1 98 ? -8.112 -0.682 14.304 1.00 98.62 98 ALA A C 1
ATOM 784 O O . ALA A 1 98 ? -8.760 -0.532 15.341 1.00 98.62 98 ALA A O 1
ATOM 785 N N . TRP A 1 99 ? -8.631 -1.277 13.223 1.00 98.69 99 TRP A N 1
ATOM 786 C CA . TRP A 1 99 ? -9.975 -1.863 13.200 1.00 98.69 99 TRP A CA 1
ATOM 787 C C . TRP A 1 99 ? -10.128 -2.930 14.282 1.00 98.69 99 TRP A C 1
ATOM 789 O O . TRP A 1 99 ? -11.078 -2.883 15.059 1.00 98.69 99 TRP A O 1
ATOM 799 N N . TYR A 1 100 ? -9.171 -3.854 14.400 1.00 98.25 100 TYR A N 1
ATOM 800 C CA . TYR A 1 100 ? -9.263 -4.927 15.383 1.00 98.25 100 TYR A CA 1
ATOM 801 C C . TYR A 1 100 ? -9.394 -4.400 16.816 1.00 98.25 100 TYR A C 1
ATOM 803 O O . TYR A 1 100 ? -10.167 -4.969 17.582 1.00 98.25 100 TYR A O 1
ATOM 811 N N . PHE A 1 101 ? -8.682 -3.344 17.213 1.00 97.88 101 PHE A N 1
ATOM 812 C CA . PHE A 1 101 ? -8.770 -2.827 18.584 1.00 97.88 101 PHE A CA 1
ATOM 813 C C . PHE A 1 101 ? -9.912 -1.831 18.812 1.00 97.88 101 PHE A C 1
ATOM 815 O O . PHE A 1 101 ? -10.495 -1.845 19.894 1.00 97.88 101 PHE A O 1
ATOM 822 N N . SER A 1 102 ? -10.254 -1.004 17.822 1.00 96.56 102 SER A N 1
ATOM 823 C CA . SER A 1 102 ? -11.272 0.052 17.963 1.00 96.56 102 SER A CA 1
ATOM 824 C C . SER A 1 102 ? -12.680 -0.366 17.522 1.00 96.56 102 SER A C 1
ATOM 826 O O . SER A 1 102 ? -13.662 0.216 17.972 1.00 96.56 102 SER A O 1
ATOM 828 N N . ASN A 1 103 ? -12.790 -1.374 16.652 1.00 97.31 103 ASN A N 1
ATOM 829 C CA . ASN A 1 103 ? -13.983 -1.714 15.867 1.00 97.31 103 ASN A CA 1
ATOM 830 C C . ASN A 1 103 ? -14.503 -0.557 14.983 1.00 97.31 103 ASN A C 1
ATOM 832 O O . ASN A 1 103 ? -15.680 -0.537 14.628 1.00 97.31 103 ASN A O 1
ATOM 836 N N . ASN A 1 104 ? -13.654 0.414 14.622 1.00 98.50 104 ASN A N 1
ATOM 837 C CA . ASN A 1 104 ? -14.021 1.448 13.656 1.00 98.50 104 ASN A CA 1
ATOM 838 C C . ASN A 1 104 ? -13.943 0.892 12.222 1.00 98.50 104 ASN A C 1
ATOM 840 O O . ASN A 1 104 ? -12.861 0.623 11.695 1.00 98.50 104 ASN A O 1
ATOM 844 N N . GLU A 1 105 ? -15.107 0.739 11.591 1.00 98.62 105 GLU A N 1
ATOM 845 C CA . GLU A 1 105 ? -15.269 0.173 10.248 1.00 98.62 105 GLU A CA 1
ATOM 846 C C . GLU A 1 105 ? -14.609 0.996 9.130 1.00 98.62 105 GLU A C 1
ATOM 848 O O . GLU A 1 105 ? -14.311 0.451 8.066 1.00 98.62 105 GLU A O 1
ATOM 853 N N . GLU A 1 106 ? -14.305 2.281 9.341 1.00 98.75 106 GLU A N 1
ATOM 854 C CA . GLU A 1 106 ? -13.588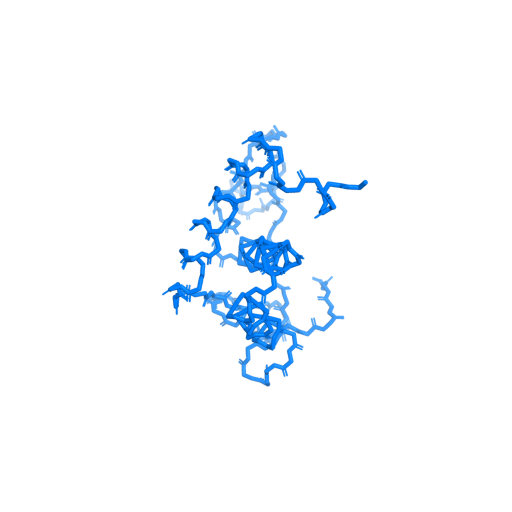 3.078 8.336 1.00 98.75 106 GLU A CA 1
ATOM 855 C C . GLU A 1 106 ? -12.194 2.519 8.039 1.00 98.75 106 GLU A C 1
ATOM 857 O O . GLU A 1 106 ? -11.763 2.509 6.882 1.00 98.75 106 GLU A O 1
ATOM 862 N N . TYR A 1 107 ? -11.517 1.981 9.058 1.00 98.88 107 TYR A N 1
ATOM 863 C CA . TYR A 1 107 ? -10.206 1.364 8.891 1.00 98.88 107 TYR A CA 1
ATOM 864 C C . TYR A 1 107 ? -10.295 0.065 8.083 1.00 98.88 107 TYR A C 1
ATOM 866 O O . TYR A 1 107 ? -9.507 -0.137 7.157 1.00 98.88 107 TYR A O 1
ATOM 874 N N . ALA A 1 108 ? -11.283 -0.790 8.372 1.00 98.81 108 ALA A N 1
ATOM 875 C CA . ALA A 1 108 ? -11.518 -2.018 7.611 1.00 98.81 108 ALA A CA 1
ATOM 876 C C . ALA A 1 108 ? -11.888 -1.724 6.152 1.00 98.81 108 ALA A C 1
ATOM 878 O O . ALA A 1 108 ? -11.372 -2.376 5.239 1.00 98.81 108 ALA A O 1
ATOM 879 N N . ARG A 1 109 ? -12.728 -0.710 5.917 1.00 98.88 109 ARG A N 1
ATOM 880 C CA . ARG A 1 109 ? -13.087 -0.255 4.571 1.00 98.88 109 ARG A CA 1
ATOM 881 C C . ARG A 1 109 ? -11.850 0.193 3.795 1.00 98.88 109 ARG A C 1
ATOM 883 O O . ARG A 1 109 ? -11.613 -0.320 2.705 1.00 98.88 109 ARG A O 1
ATOM 890 N N . LYS A 1 110 ? -11.022 1.075 4.367 1.00 98.81 110 LYS A N 1
ATOM 891 C CA . LYS A 1 110 ? -9.796 1.544 3.704 1.00 98.81 110 LYS A CA 1
ATOM 892 C C . LYS A 1 110 ? -8.805 0.407 3.444 1.00 98.81 110 LYS A C 1
ATOM 894 O O . LYS A 1 110 ? -8.236 0.334 2.360 1.00 98.81 110 LYS A O 1
ATOM 899 N N . ALA A 1 111 ? -8.614 -0.504 4.400 1.00 98.88 111 ALA A N 1
ATOM 900 C CA . ALA A 1 111 ? -7.756 -1.674 4.201 1.00 98.88 111 ALA A CA 1
ATOM 901 C C . ALA A 1 111 ? -8.260 -2.545 3.038 1.00 98.88 111 ALA A C 1
ATOM 903 O O . ALA A 1 111 ? -7.471 -2.970 2.196 1.00 98.88 111 ALA A O 1
ATOM 904 N N . SER A 1 112 ? -9.576 -2.755 2.958 1.00 98.75 112 SER A N 1
ATOM 905 C CA . SER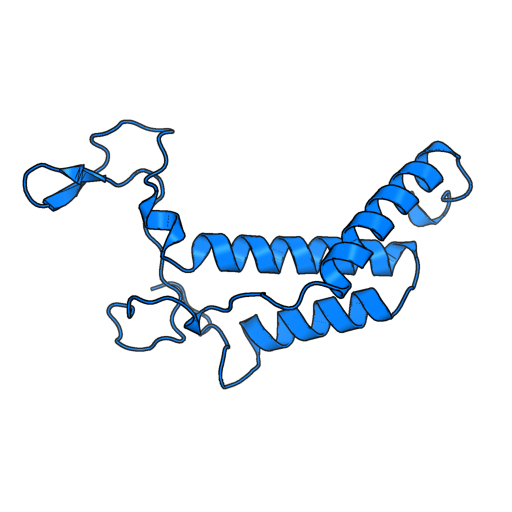 A 1 112 ? -10.213 -3.520 1.882 1.00 98.75 112 SER A CA 1
ATOM 906 C C . SER A 1 112 ? -10.050 -2.847 0.517 1.00 98.75 112 SER A C 1
ATOM 908 O O . SER A 1 112 ? -9.771 -3.537 -0.458 1.00 98.75 112 SER A O 1
ATOM 910 N N . GLU A 1 113 ? -10.154 -1.516 0.442 1.00 98.69 113 GLU A N 1
ATOM 911 C CA . GLU A 1 113 ? -9.889 -0.743 -0.783 1.00 98.69 113 GLU A CA 1
ATOM 912 C C . GLU A 1 113 ? -8.455 -0.962 -1.292 1.00 98.69 113 GLU A C 1
ATOM 914 O O . GLU A 1 113 ? -8.251 -1.223 -2.477 1.00 98.69 113 GLU A O 1
ATOM 919 N N . LEU A 1 114 ? -7.459 -0.923 -0.399 1.00 98.81 114 LEU A N 1
ATOM 920 C CA . LEU A 1 114 ? -6.054 -1.148 -0.761 1.00 98.81 114 LEU A CA 1
ATOM 921 C C . LEU A 1 114 ? -5.788 -2.591 -1.208 1.00 98.81 114 LEU A C 1
ATOM 923 O O . LEU A 1 114 ? -5.069 -2.808 -2.184 1.00 98.81 114 LEU A O 1
ATOM 927 N N . ILE A 1 115 ? -6.385 -3.574 -0.524 1.00 98.75 115 ILE A N 1
ATOM 928 C CA . ILE A 1 115 ? -6.324 -4.987 -0.930 1.00 98.75 115 ILE A CA 1
ATOM 929 C C . ILE A 1 115 ? -6.946 -5.158 -2.317 1.00 98.75 115 ILE A C 1
ATOM 931 O O . ILE A 1 115 ? -6.360 -5.820 -3.172 1.00 98.75 115 ILE A O 1
ATOM 935 N N . HIS A 1 116 ? -8.111 -4.551 -2.554 1.00 98.69 116 HIS A N 1
ATOM 936 C CA . HIS A 1 116 ? -8.783 -4.633 -3.842 1.00 98.69 116 HIS A CA 1
ATOM 937 C C . HIS A 1 116 ? -7.910 -4.042 -4.947 1.00 98.69 116 HIS A C 1
ATOM 939 O O . HIS A 1 116 ? -7.647 -4.727 -5.929 1.00 98.69 116 HIS A O 1
ATOM 945 N N . GLY A 1 117 ? -7.377 -2.833 -4.758 1.00 98.50 117 GLY A N 1
ATOM 946 C CA . GLY A 1 117 ? -6.515 -2.198 -5.753 1.00 98.50 117 GLY A CA 1
ATOM 947 C C . GLY A 1 117 ? -5.249 -3.004 -6.059 1.00 98.50 117 GLY A C 1
ATOM 948 O O . GLY A 1 117 ? -4.893 -3.170 -7.223 1.00 98.50 117 GLY A O 1
ATOM 949 N N . TRP A 1 118 ? -4.581 -3.570 -5.048 1.00 98.56 118 TRP A N 1
ATOM 950 C CA . TRP A 1 118 ? -3.338 -4.307 -5.293 1.00 98.56 118 TRP A CA 1
ATOM 951 C C . TRP A 1 118 ? -3.555 -5.715 -5.857 1.00 98.56 118 TRP A C 1
ATOM 953 O O . TRP A 1 118 ? -2.735 -6.185 -6.642 1.00 98.56 118 TRP A O 1
ATOM 963 N N . PHE A 1 119 ? -4.622 -6.416 -5.471 1.00 98.38 119 PHE A N 1
ATOM 964 C CA . PHE A 1 119 ? -4.754 -7.849 -5.766 1.00 98.38 119 PHE A CA 1
ATOM 965 C C . PHE A 1 119 ? -5.914 -8.214 -6.696 1.00 98.38 119 PHE A C 1
ATOM 967 O O . PHE A 1 119 ? -5.873 -9.290 -7.290 1.00 98.38 119 PHE A O 1
ATOM 974 N N . LEU A 1 120 ? -6.945 -7.374 -6.822 1.00 98.38 120 LEU A N 1
ATOM 975 C CA . LEU A 1 120 ? -8.228 -7.780 -7.414 1.00 98.38 120 LEU A CA 1
ATOM 976 C C . LEU A 1 120 ? -8.699 -6.872 -8.550 1.00 98.38 120 LEU A C 1
ATOM 978 O O . LEU A 1 120 ? -9.278 -7.369 -9.512 1.00 98.38 120 LEU A O 1
ATOM 982 N N . ASP A 1 121 ? -8.452 -5.569 -8.455 1.00 98.56 121 ASP A N 1
ATOM 983 C CA . ASP A 1 121 ? -8.898 -4.592 -9.439 1.00 98.56 121 ASP A CA 1
ATOM 984 C C . ASP A 1 121 ? -8.223 -4.844 -10.790 1.00 98.56 121 ASP A C 1
ATOM 986 O O . ASP A 1 121 ? -6.999 -4.852 -10.901 1.00 98.56 121 ASP A O 1
ATOM 990 N N . GLU A 1 122 ? -9.018 -5.053 -11.836 1.00 98.12 122 GLU A N 1
ATOM 991 C CA . GLU A 1 122 ? -8.511 -5.410 -13.162 1.00 98.12 122 GLU A CA 1
ATOM 992 C C . GLU A 1 122 ? -7.553 -4.367 -13.747 1.00 98.12 122 GLU A C 1
ATOM 994 O O . GLU A 1 122 ? -6.704 -4.727 -14.558 1.00 98.12 122 GLU A O 1
ATOM 999 N N . THR A 1 123 ? -7.656 -3.105 -13.325 1.00 98.12 123 THR A N 1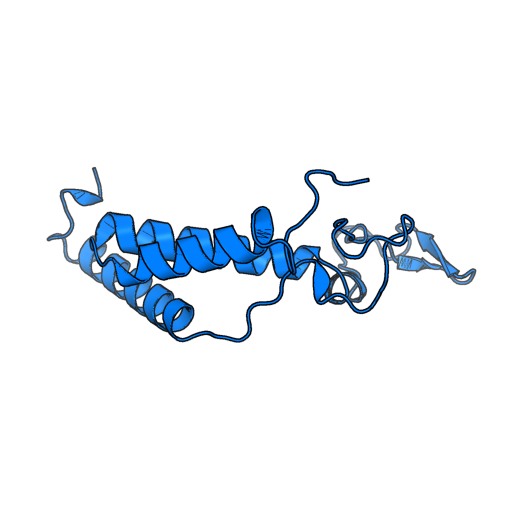
ATOM 1000 C CA . THR A 1 123 ? -6.835 -2.003 -13.837 1.00 98.12 123 THR A CA 1
ATOM 1001 C C . THR A 1 123 ? -5.512 -1.828 -13.096 1.00 98.12 123 THR A C 1
ATOM 1003 O O . THR A 1 123 ? -4.574 -1.283 -13.674 1.00 98.12 123 THR A O 1
ATOM 1006 N N . THR A 1 124 ? -5.401 -2.314 -11.854 1.00 98.44 124 THR A N 1
ATOM 1007 C CA . THR A 1 124 ? -4.231 -2.066 -10.988 1.00 98.44 124 THR A CA 1
ATOM 1008 C C . THR A 1 124 ? -3.634 -3.319 -10.344 1.00 98.44 124 THR A C 1
ATOM 1010 O O . THR A 1 124 ? -2.590 -3.223 -9.697 1.00 98.44 124 THR A O 1
ATOM 1013 N N . ARG A 1 125 ? -4.258 -4.498 -10.484 1.00 98.44 125 ARG A N 1
ATOM 1014 C CA . ARG A 1 125 ? -3.845 -5.716 -9.767 1.00 98.44 125 ARG A CA 1
ATOM 1015 C C . ARG A 1 125 ? -2.461 -6.214 -10.165 1.00 98.44 125 ARG A C 1
ATOM 1017 O O . ARG A 1 125 ? -2.104 -6.220 -11.337 1.00 98.44 125 ARG A O 1
ATOM 1024 N N . MET A 1 126 ? -1.732 -6.754 -9.201 1.00 98.56 126 MET A N 1
ATOM 1025 C CA . MET A 1 126 ? -0.521 -7.537 -9.420 1.00 98.56 126 MET A CA 1
ATOM 1026 C C . MET A 1 126 ? -0.878 -8.949 -9.895 1.00 98.56 126 MET A C 1
ATOM 1028 O O . MET A 1 126 ? -1.710 -9.632 -9.291 1.00 98.56 126 MET A O 1
ATOM 1032 N N . ASN A 1 127 ? -0.231 -9.421 -10.961 1.00 98.44 127 ASN A N 1
ATOM 1033 C CA . ASN A 1 127 ? -0.294 -10.832 -11.332 1.00 98.44 127 ASN A CA 1
ATOM 1034 C C . ASN A 1 127 ? 0.340 -11.697 -10.224 1.00 98.44 127 ASN A C 1
ATOM 1036 O O . ASN A 1 127 ? 1.330 -11.290 -9.619 1.00 98.44 127 ASN A O 1
ATOM 1040 N N . PRO A 1 128 ? -0.177 -12.906 -9.942 1.00 97.00 128 PRO A N 1
ATOM 1041 C CA . PRO A 1 128 ? 0.277 -13.729 -8.817 1.00 97.00 128 PRO A CA 1
ATOM 1042 C C . PRO A 1 128 ? 1.604 -14.456 -9.118 1.00 97.00 128 PRO A C 1
ATOM 1044 O O . PRO A 1 128 ? 1.686 -15.681 -9.053 1.00 97.00 128 PRO A O 1
ATOM 1047 N N . ASN A 1 129 ? 2.644 -13.706 -9.483 1.00 93.88 129 ASN A N 1
ATOM 1048 C CA . ASN A 1 129 ? 3.983 -14.190 -9.798 1.00 93.88 129 ASN A CA 1
ATOM 1049 C C . ASN A 1 129 ? 5.061 -13.169 -9.370 1.00 93.88 129 ASN A C 1
ATOM 1051 O O . ASN A 1 129 ? 4.763 -12.011 -9.079 1.00 93.88 129 ASN A O 1
ATOM 1055 N N . MET A 1 130 ? 6.314 -13.623 -9.315 1.00 88.12 130 MET A N 1
ATOM 1056 C CA . MET A 1 130 ? 7.512 -12.785 -9.188 1.00 88.12 130 MET A CA 1
ATOM 1057 C C . MET A 1 130 ? 8.600 -13.410 -10.065 1.00 88.12 130 MET A C 1
ATOM 1059 O O . MET A 1 130 ? 9.401 -14.212 -9.580 1.00 88.12 130 MET A O 1
ATOM 1063 N N . ASN A 1 131 ? 8.518 -13.124 -11.365 1.00 75.94 131 ASN A N 1
ATOM 1064 C CA . ASN A 1 131 ? 9.385 -13.693 -12.402 1.00 75.94 131 ASN A CA 1
ATOM 1065 C C . ASN A 1 131 ? 10.766 -13.030 -12.467 1.00 75.94 131 ASN A C 1
ATOM 1067 O O . ASN A 1 131 ? 10.873 -11.829 -12.130 1.00 75.94 131 ASN A O 1
#

pLDDT: mean 95.25, std 4.68, range [74.44, 98.94]

Foldseek 3Di:
DLLVPCVPPVNVVVLVVLVVVLVVLLPDDPQAFQLPAPDADPVNDSLEFDFDDQQWDQDPVGDTDNVVDPPHGDPCRVRGCVVSVVVLVVNLVSLVVSCVRPVPCSSVVSSVVSCCQDDPPPVGYHDPDHD